Protein AF-A0A2D7K4K6-F1 (afdb_monomer)

Secondary structure (DSSP, 8-state):
--PPPP-------PPPPPPPSSEE-TT--HHHHHHHHHHTT--HHHHHHHHHHHHIIIIIS----GGG-TTS-HHHHHHHHHHEE----EEEEEEE-TTS-EEEEEEPTTS--

Solvent-accessible surface area (backbone atoms only — not comparable to full-atom values): 7079 Å² total; per-residue (Å²): 137,82,80,76,78,80,87,75,77,88,74,84,80,77,81,80,52,71,68,86,75,62,56,51,65,58,88,54,52,76,69,54,44,22,50,56,39,33,77,73,71,35,56,66,75,57,16,55,54,49,38,52,55,52,49,43,39,42,72,74,67,64,49,65,52,56,83,74,43,78,93,49,54,71,69,56,30,52,53,46,62,74,56,38,38,59,65,73,68,46,76,77,42,80,48,74,47,97,89,67,53,74,49,74,42,50,35,40,76,52,79,49,108

Nearest PDB structures (foldseek):
  3rf9-assembly1_B  TM=9.128E-01  e=1.195E-06  Escherichia coli K-12
  3rfa-assembly2_A  TM=9.036E-01  e=4.193E-06  Escherichia coli K-12
  3rfa-assembly1_B  TM=8.981E-01  e=3.674E-06  Escherichia coli K-12
  5hr6-assembly2_B  TM=9.103E-01  e=8.116E-06  Escherichia coli
  4pl2-assembly2_A  TM=8.837E-01  e=8.116E-06  Escherichia coli DH1

Sequence (113 aa):
MTATAPITQDVLTLPRNPSEGPVNLIGLSRSVLVQTLMEHGLAEKKAKMRSNQIWQWIYQKGVRSFDQMTNLSKDYRAELASQFVLAVPEVVTKKVSTDGTRKYLMRIAGGHE

Structure (mmCIF, N/CA/C/O backbone):
data_AF-A0A2D7K4K6-F1
#
_entry.id   AF-A0A2D7K4K6-F1
#
loop_
_atom_site.group_PDB
_atom_site.id
_atom_site.type_symbol
_atom_site.label_atom_id
_atom_site.label_alt_id
_atom_site.label_comp_id
_atom_site.label_asym_id
_atom_site.label_entity_id
_atom_site.label_seq_id
_atom_site.pdbx_PDB_ins_code
_atom_site.Cartn_x
_atom_site.Cartn_y
_atom_site.Cartn_z
_atom_site.occupancy
_atom_site.B_iso_or_equiv
_atom_site.auth_seq_id
_atom_site.auth_comp_id
_atom_site.auth_asym_id
_atom_site.auth_atom_id
_atom_site.pdbx_PDB_model_num
ATOM 1 N N . MET A 1 1 ? 30.630 43.147 -24.696 1.00 46.50 1 MET A N 1
ATOM 2 C CA . MET A 1 1 ? 30.389 42.037 -23.750 1.00 46.50 1 MET A CA 1
ATOM 3 C C . MET A 1 1 ? 28.939 41.587 -23.914 1.00 46.50 1 MET A C 1
ATOM 5 O O . MET A 1 1 ? 28.074 42.049 -23.183 1.00 46.50 1 MET A O 1
ATOM 9 N N . THR A 1 2 ? 28.630 40.790 -24.937 1.00 43.09 2 THR A N 1
ATOM 10 C CA . THR A 1 2 ? 27.274 40.267 -25.166 1.00 43.09 2 THR A CA 1
ATOM 11 C C . THR A 1 2 ? 27.105 38.986 -24.356 1.00 43.09 2 THR A C 1
ATOM 13 O O . THR A 1 2 ? 27.719 37.965 -24.657 1.00 43.09 2 THR A O 1
ATOM 16 N N . ALA A 1 3 ? 26.322 39.051 -23.279 1.00 58.59 3 ALA A N 1
ATOM 17 C CA . ALA A 1 3 ? 25.972 37.874 -22.495 1.00 58.59 3 ALA A CA 1
ATOM 18 C C . ALA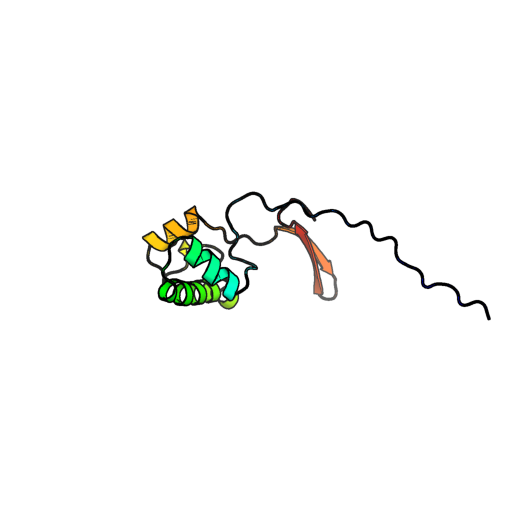 A 1 3 ? 25.101 36.945 -23.357 1.00 58.59 3 ALA A C 1
ATOM 20 O O . ALA A 1 3 ? 24.013 37.325 -23.785 1.00 58.59 3 ALA A O 1
ATOM 21 N N . THR A 1 4 ? 25.607 35.747 -23.650 1.00 59.38 4 THR A N 1
ATOM 22 C CA . THR A 1 4 ? 24.841 34.689 -24.321 1.00 59.38 4 THR A CA 1
ATOM 23 C C . THR A 1 4 ? 23.761 34.212 -23.353 1.00 59.38 4 THR A C 1
ATOM 25 O O . THR A 1 4 ? 24.077 33.836 -22.225 1.00 59.38 4 THR A O 1
ATOM 28 N N . ALA A 1 5 ? 22.493 34.287 -23.761 1.00 67.00 5 ALA A N 1
ATOM 29 C CA . ALA A 1 5 ? 21.371 33.837 -22.943 1.00 67.00 5 ALA A CA 1
ATOM 30 C C . ALA A 1 5 ? 21.539 32.349 -22.570 1.00 67.00 5 ALA A C 1
ATOM 32 O O . ALA A 1 5 ? 22.021 31.571 -23.399 1.00 67.00 5 ALA A O 1
ATOM 33 N N . PRO A 1 6 ? 21.170 31.932 -21.344 1.00 69.38 6 PRO A N 1
ATOM 34 C CA . PRO A 1 6 ? 21.299 30.540 -20.945 1.00 69.38 6 PRO A CA 1
ATOM 35 C C . PRO A 1 6 ? 20.415 29.652 -21.829 1.00 69.38 6 PRO A C 1
ATOM 37 O O . PRO A 1 6 ? 19.254 29.962 -22.094 1.00 69.38 6 PRO A O 1
ATOM 40 N N . ILE A 1 7 ? 20.992 28.536 -22.272 1.00 73.56 7 ILE A N 1
ATOM 41 C CA . ILE A 1 7 ? 20.313 27.432 -22.957 1.00 73.56 7 ILE A CA 1
ATOM 42 C C . ILE A 1 7 ? 19.135 26.960 -22.096 1.00 73.56 7 ILE A C 1
ATOM 44 O O . ILE A 1 7 ? 19.319 26.259 -21.104 1.00 73.56 7 ILE A O 1
ATOM 48 N N . THR A 1 8 ? 17.922 27.372 -22.459 1.00 67.19 8 THR A N 1
ATOM 49 C CA . THR A 1 8 ? 16.692 26.832 -21.874 1.00 67.19 8 THR A CA 1
ATOM 50 C C . THR A 1 8 ? 16.391 25.535 -22.604 1.00 67.19 8 THR A C 1
ATOM 52 O O . THR A 1 8 ? 16.204 25.539 -23.818 1.00 67.19 8 THR A O 1
ATOM 55 N N . GLN A 1 9 ? 16.416 24.412 -21.887 1.00 73.12 9 GLN A N 1
ATOM 56 C CA . GLN A 1 9 ? 16.043 23.132 -22.472 1.00 73.12 9 GLN A CA 1
ATOM 57 C C . GLN A 1 9 ? 14.544 23.153 -22.785 1.00 73.12 9 GLN A C 1
ATOM 59 O O . GLN A 1 9 ? 13.730 23.357 -21.884 1.00 73.12 9 GLN A O 1
ATOM 64 N N . ASP A 1 10 ? 14.193 22.951 -24.054 1.00 73.12 10 ASP A N 1
ATOM 65 C CA . ASP A 1 10 ? 12.807 22.814 -24.493 1.00 73.12 10 ASP A CA 1
ATOM 66 C C . ASP A 1 10 ? 12.269 21.473 -23.970 1.00 73.12 10 ASP A C 1
ATOM 68 O O . ASP A 1 10 ? 12.547 20.400 -24.512 1.00 73.12 10 ASP A O 1
ATOM 72 N N . VAL A 1 11 ? 11.625 21.514 -22.8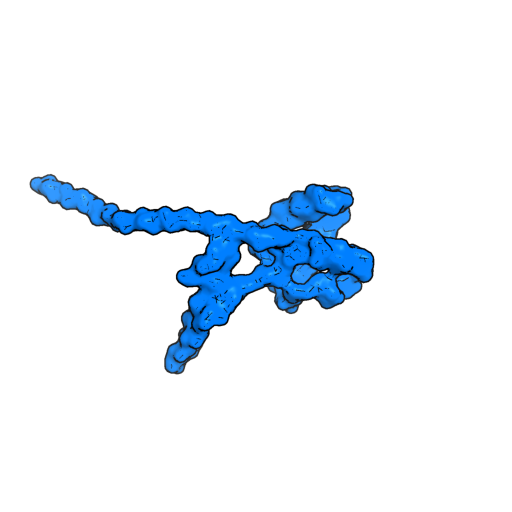02 1.00 78.25 11 VAL A N 1
ATOM 73 C CA . VAL A 1 11 ? 11.072 20.330 -22.141 1.00 78.25 11 VAL A CA 1
ATOM 74 C C . VAL A 1 11 ? 9.603 20.183 -22.515 1.00 78.25 11 VAL A C 1
ATOM 76 O O . VAL A 1 11 ? 8.746 20.939 -22.064 1.00 78.25 11 VAL A O 1
ATOM 79 N N . LEU A 1 12 ? 9.296 19.169 -23.320 1.00 73.38 12 LEU A N 1
ATOM 80 C CA . LEU A 1 12 ? 7.917 18.763 -23.573 1.00 73.38 12 LEU A CA 1
ATOM 81 C C . LEU A 1 12 ? 7.363 18.076 -22.320 1.00 73.38 12 LEU A C 1
ATOM 83 O O . LEU A 1 12 ? 7.777 16.972 -21.961 1.00 73.38 12 LEU A O 1
ATOM 87 N N . THR A 1 13 ? 6.425 18.729 -21.638 1.00 74.69 13 THR A N 1
ATOM 88 C CA . THR A 1 13 ? 5.713 18.145 -20.500 1.00 74.69 13 THR A CA 1
ATOM 89 C C . THR A 1 13 ? 4.565 17.276 -21.010 1.00 74.69 13 THR A C 1
ATOM 91 O O . THR A 1 13 ? 3.512 17.764 -21.412 1.00 74.69 13 THR A O 1
ATOM 94 N N . LEU A 1 14 ? 4.759 15.956 -21.004 1.00 73.25 14 LEU A N 1
ATOM 95 C CA . LEU A 1 14 ? 3.669 15.019 -21.276 1.00 73.25 14 LEU A CA 1
ATOM 96 C C . LEU A 1 14 ? 2.739 14.964 -20.051 1.00 73.25 14 LEU A C 1
ATOM 98 O O . LEU A 1 14 ? 3.215 14.689 -18.944 1.00 73.25 14 LEU A O 1
ATOM 102 N N . PRO A 1 15 ? 1.428 15.231 -20.203 1.00 76.06 15 PRO A N 1
ATOM 103 C CA . PRO A 1 15 ? 0.497 15.145 -19.089 1.00 76.06 15 PRO A CA 1
ATOM 104 C C . PRO A 1 15 ? 0.402 13.697 -18.600 1.00 76.06 15 PRO A C 1
ATOM 106 O O . PRO A 1 15 ? 0.313 12.750 -19.383 1.00 76.06 15 PRO A O 1
ATOM 109 N N . ARG A 1 16 ? 0.412 13.518 -17.277 1.00 73.81 16 ARG A N 1
ATOM 110 C CA . ARG A 1 16 ? 0.265 12.197 -16.669 1.00 73.81 16 ARG A CA 1
ATOM 111 C C . ARG A 1 16 ? -1.175 11.716 -16.824 1.00 73.81 16 ARG A C 1
ATOM 113 O O . ARG A 1 16 ? -2.104 12.421 -16.442 1.00 73.81 16 ARG A O 1
ATOM 120 N N . ASN A 1 17 ? -1.344 10.492 -17.310 1.00 77.94 17 ASN A N 1
ATOM 121 C CA . ASN A 1 17 ? -2.657 9.854 -17.348 1.00 77.94 17 ASN A CA 1
ATOM 122 C C . ASN A 1 17 ? -3.063 9.460 -15.910 1.00 77.94 17 ASN A C 1
ATOM 124 O O . ASN A 1 17 ? -2.222 8.895 -15.195 1.00 77.94 17 ASN A O 1
ATOM 128 N N . PRO A 1 18 ? -4.284 9.777 -15.438 1.00 72.38 18 PRO A N 1
ATOM 129 C CA . PRO A 1 18 ? -4.727 9.379 -14.108 1.00 72.38 18 PRO A CA 1
ATOM 130 C C . PRO A 1 18 ? -4.722 7.854 -13.941 1.00 72.38 18 PRO A C 1
ATOM 132 O O . PRO A 1 18 ? -4.870 7.091 -14.892 1.00 72.38 18 PRO A O 1
ATOM 135 N N . SER A 1 19 ? -4.531 7.408 -12.700 1.00 69.75 19 SER A N 1
ATOM 136 C CA . SER A 1 19 ? -4.660 5.997 -12.342 1.00 69.75 19 SER A CA 1
ATOM 137 C C . SER A 1 19 ? -6.139 5.619 -12.331 1.00 69.75 19 SER A C 1
ATOM 139 O O . SER A 1 19 ? -6.886 6.132 -11.503 1.00 69.75 19 SER A O 1
ATOM 141 N N . GLU A 1 20 ? -6.555 4.710 -13.206 1.00 73.69 20 GLU A N 1
ATOM 142 C CA . GLU A 1 20 ? -7.895 4.119 -13.177 1.00 73.69 20 GLU A CA 1
ATOM 143 C C . GLU A 1 20 ? -7.913 2.951 -12.173 1.00 73.69 20 GLU A C 1
ATOM 145 O O . GLU A 1 20 ? -7.061 2.064 -12.245 1.00 73.69 20 GLU A O 1
ATOM 150 N N . GLY A 1 21 ? -8.840 2.954 -11.205 1.00 80.94 21 GLY A N 1
ATOM 151 C CA . GLY A 1 21 ? -9.028 1.845 -10.257 1.00 80.94 21 GLY A CA 1
ATOM 152 C C . GLY A 1 21 ? -9.143 2.241 -8.775 1.00 80.94 21 GLY A C 1
ATOM 153 O O . GLY A 1 21 ? -9.227 3.427 -8.451 1.00 80.94 21 GLY A O 1
ATOM 154 N N . PRO A 1 22 ? -9.175 1.246 -7.863 1.00 87.62 22 PRO A N 1
ATOM 155 C CA . PRO A 1 22 ? -9.236 1.474 -6.419 1.00 87.62 22 PRO A CA 1
ATOM 156 C C . PRO A 1 22 ? -7.992 2.207 -5.907 1.00 87.62 22 PRO A C 1
ATOM 158 O O . PRO A 1 22 ? -6.900 2.097 -6.470 1.00 87.62 22 PRO A O 1
ATOM 161 N N . VAL A 1 23 ? -8.146 2.937 -4.800 1.00 91.25 23 VAL A N 1
ATOM 162 C CA . VAL A 1 23 ? -7.060 3.740 -4.226 1.00 91.25 23 VAL A CA 1
ATOM 163 C C . VAL A 1 23 ? -5.912 2.830 -3.788 1.00 91.25 23 VAL A C 1
ATOM 165 O O . VAL A 1 23 ? -6.092 1.876 -3.026 1.00 91.25 23 VAL A O 1
ATOM 168 N N . ASN A 1 24 ? -4.707 3.135 -4.265 1.00 93.56 24 ASN A N 1
ATOM 169 C CA . ASN A 1 24 ? -3.502 2.427 -3.862 1.00 93.56 24 ASN A CA 1
ATOM 170 C C . ASN A 1 24 ? -2.966 3.005 -2.550 1.00 93.56 24 ASN A C 1
ATOM 172 O O . ASN A 1 24 ? -2.633 4.188 -2.489 1.00 93.56 24 ASN A O 1
ATOM 176 N N . LEU A 1 25 ? -2.854 2.178 -1.506 1.00 94.62 25 LEU A N 1
ATOM 177 C CA . LEU A 1 25 ? -2.328 2.637 -0.211 1.00 94.62 25 LEU A CA 1
ATOM 178 C C . LEU A 1 25 ? -0.799 2.769 -0.212 1.00 94.62 25 LEU A C 1
ATOM 180 O O . LEU A 1 25 ? -0.233 3.459 0.641 1.00 94.62 25 LEU A O 1
ATOM 184 N N . ILE A 1 26 ? -0.115 2.116 -1.157 1.00 93.56 26 ILE A N 1
ATOM 185 C CA . ILE A 1 26 ? 1.330 2.264 -1.339 1.00 93.56 26 ILE A CA 1
ATOM 186 C C . ILE A 1 26 ? 1.607 3.627 -1.980 1.00 93.56 26 ILE A C 1
ATOM 188 O O . ILE A 1 26 ? 1.014 3.989 -2.990 1.00 93.56 26 ILE A O 1
ATOM 192 N N . GLY A 1 27 ? 2.540 4.381 -1.400 1.00 91.12 27 GLY A N 1
ATOM 193 C CA . GLY A 1 27 ? 2.916 5.722 -1.853 1.00 91.12 27 GLY A CA 1
ATOM 194 C C . GLY A 1 27 ? 2.157 6.864 -1.174 1.00 91.12 27 GLY A C 1
ATOM 195 O O . GLY A 1 27 ? 2.626 7.999 -1.228 1.00 91.12 27 GLY A O 1
ATOM 196 N N . LEU A 1 28 ? 1.047 6.591 -0.476 1.00 93.69 28 LEU A N 1
ATOM 197 C CA . LEU A 1 28 ? 0.391 7.606 0.353 1.00 93.69 28 LEU A CA 1
ATOM 198 C C . LEU A 1 28 ? 1.301 8.001 1.520 1.00 93.69 28 LEU A C 1
ATOM 200 O O . LEU A 1 28 ? 1.986 7.159 2.101 1.00 93.69 28 LEU A O 1
ATOM 204 N N . SER A 1 29 ? 1.292 9.280 1.899 1.00 94.19 29 SER A N 1
ATOM 205 C CA . SER A 1 29 ? 1.919 9.713 3.149 1.00 94.19 29 SER A CA 1
ATOM 206 C C . SER A 1 29 ? 1.097 9.222 4.347 1.00 94.19 29 SER A C 1
ATOM 208 O O . SER A 1 29 ? -0.080 8.889 4.218 1.00 94.19 29 SER A O 1
ATOM 210 N N . ARG A 1 30 ? 1.686 9.196 5.548 1.00 93.44 30 ARG A N 1
ATOM 211 C CA . ARG A 1 30 ? 0.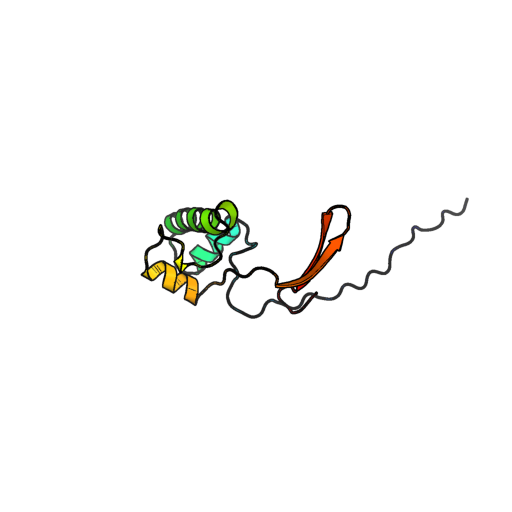968 8.739 6.754 1.00 93.44 30 ARG A CA 1
ATOM 212 C C . ARG A 1 30 ? -0.281 9.566 7.061 1.00 93.44 30 ARG A C 1
ATOM 214 O O . ARG A 1 30 ? -1.279 8.995 7.486 1.00 93.44 30 ARG A O 1
ATOM 221 N N . SER A 1 31 ? -0.227 10.884 6.866 1.00 95.00 31 SER A N 1
ATOM 222 C CA . SER A 1 31 ? -1.379 11.765 7.085 1.00 95.00 31 SER A CA 1
ATOM 223 C C . SER A 1 31 ? -2.489 11.484 6.079 1.00 95.00 31 SER A C 1
ATOM 225 O O . SER A 1 31 ? -3.641 11.334 6.477 1.00 95.00 31 SER A O 1
ATOM 227 N N . VAL A 1 32 ? -2.133 11.325 4.802 1.00 95.56 32 VAL A N 1
ATOM 228 C CA . VAL A 1 32 ? -3.091 10.997 3.740 1.00 95.56 32 VAL A CA 1
ATOM 229 C C . VAL A 1 32 ? -3.693 9.614 3.967 1.00 95.56 32 VAL A C 1
ATOM 231 O O . VAL A 1 32 ? -4.901 9.473 3.887 1.00 95.56 32 VAL A O 1
ATOM 234 N N . LEU A 1 33 ? -2.899 8.618 4.369 1.00 95.75 33 LEU A N 1
ATOM 235 C CA . LEU A 1 33 ? -3.409 7.285 4.697 1.00 95.75 33 LEU A CA 1
ATOM 236 C C . LEU A 1 33 ? -4.456 7.328 5.822 1.00 95.75 33 LEU A C 1
ATOM 238 O O . LEU A 1 33 ? -5.463 6.632 5.748 1.00 95.75 33 LEU A O 1
ATOM 242 N N . VAL A 1 34 ? -4.242 8.140 6.864 1.00 96.19 34 VAL A N 1
ATOM 243 C CA . VAL A 1 34 ? -5.247 8.326 7.926 1.00 96.19 34 VAL A CA 1
ATOM 244 C C . VAL A 1 34 ? -6.515 8.957 7.362 1.00 96.19 34 VAL A C 1
ATOM 246 O O . VAL A 1 34 ? -7.598 8.454 7.640 1.00 96.19 34 VAL A O 1
ATOM 249 N N . GLN A 1 35 ? -6.378 10.016 6.562 1.00 96.25 35 GLN A N 1
ATOM 250 C CA . GLN A 1 35 ? -7.505 10.708 5.936 1.00 96.25 35 GLN A CA 1
ATOM 251 C C . GLN A 1 35 ? -8.329 9.772 5.045 1.00 96.25 35 GLN A C 1
ATOM 253 O O . GLN A 1 35 ? -9.536 9.662 5.235 1.00 96.25 35 GLN A O 1
ATOM 258 N N . THR A 1 36 ? -7.669 9.012 4.172 1.00 95.06 36 THR A N 1
ATOM 259 C CA . THR A 1 36 ? -8.311 8.027 3.298 1.00 95.06 36 THR A CA 1
ATOM 260 C C . THR A 1 36 ? -9.072 6.970 4.101 1.00 95.06 36 THR A C 1
ATOM 262 O O . THR A 1 36 ? -10.200 6.630 3.768 1.00 95.06 36 THR A O 1
ATOM 265 N N . LEU A 1 37 ? -8.511 6.468 5.207 1.00 94.12 37 LEU A N 1
ATOM 266 C CA . LEU A 1 37 ? -9.232 5.515 6.057 1.00 94.12 37 LEU A CA 1
ATOM 267 C C . LEU A 1 37 ? -10.447 6.153 6.756 1.00 94.12 37 LEU A C 1
ATOM 269 O O . LEU A 1 37 ? -11.454 5.477 6.954 1.00 94.12 37 LEU A O 1
ATOM 273 N N . MET A 1 38 ? -10.374 7.433 7.131 1.00 94.50 38 MET A N 1
ATOM 274 C CA . MET A 1 38 ? -11.511 8.144 7.732 1.00 94.50 38 MET A CA 1
ATOM 275 C C . MET A 1 38 ? -12.646 8.371 6.732 1.00 94.50 38 MET A C 1
ATOM 277 O O . MET A 1 38 ? -13.807 8.153 7.072 1.00 94.50 38 MET A O 1
ATOM 281 N N . GLU A 1 39 ? -12.317 8.746 5.496 1.00 93.50 39 GLU A N 1
ATOM 282 C CA . GLU A 1 39 ? -13.281 8.920 4.398 1.00 93.50 39 GLU A CA 1
ATOM 283 C C . GLU A 1 39 ? -14.036 7.627 4.080 1.00 93.50 39 GLU A C 1
ATOM 285 O O . GLU A 1 39 ? -15.201 7.658 3.695 1.00 93.50 39 GLU A O 1
ATOM 290 N N . HIS A 1 40 ? -13.398 6.485 4.329 1.00 88.94 40 HIS A N 1
ATOM 291 C CA . HIS A 1 40 ? -13.974 5.156 4.161 1.00 88.94 40 HIS A CA 1
ATOM 292 C C . HIS A 1 40 ? -14.675 4.612 5.423 1.00 88.94 40 HIS A C 1
ATOM 294 O O . HIS A 1 40 ? -14.968 3.422 5.508 1.00 88.94 40 HIS A O 1
ATOM 300 N N . GLY A 1 41 ? -14.990 5.473 6.400 1.00 86.75 41 GLY A N 1
ATOM 301 C CA . GLY A 1 41 ? -15.891 5.144 7.511 1.00 86.75 41 GLY A CA 1
ATOM 302 C C . GLY A 1 41 ? -15.212 4.776 8.832 1.00 86.75 41 GLY A C 1
ATOM 303 O O . GLY A 1 41 ? -15.895 4.388 9.786 1.00 86.75 41 GLY A O 1
ATOM 304 N N . LEU A 1 42 ? -13.886 4.918 8.953 1.00 89.19 42 LEU A N 1
ATOM 305 C CA . LEU A 1 42 ? -13.216 4.731 10.241 1.00 89.19 42 LEU A CA 1
ATOM 306 C C . LEU A 1 42 ? -13.277 5.996 11.100 1.00 89.19 42 LEU A C 1
ATOM 308 O O . LEU A 1 42 ? -12.850 7.074 10.701 1.00 89.19 42 LEU A O 1
ATOM 312 N N . ALA A 1 43 ? -13.668 5.831 12.365 1.00 92.38 43 ALA A N 1
ATOM 313 C CA . ALA A 1 43 ? -13.474 6.868 13.374 1.00 92.38 43 ALA A CA 1
ATOM 314 C C . ALA A 1 43 ? -11.983 7.236 13.512 1.00 92.38 43 ALA A C 1
ATOM 316 O O . ALA A 1 43 ? -11.118 6.354 13.504 1.00 92.38 43 ALA A O 1
ATOM 317 N N . GLU A 1 44 ? -11.683 8.515 13.743 1.00 91.00 44 GLU A N 1
ATOM 318 C CA . GLU A 1 44 ? -10.321 9.074 13.728 1.00 91.00 44 GLU A CA 1
ATOM 319 C C . GLU A 1 44 ? -9.306 8.270 14.562 1.00 91.00 44 GLU A C 1
ATOM 321 O O . GLU A 1 44 ? -8.219 7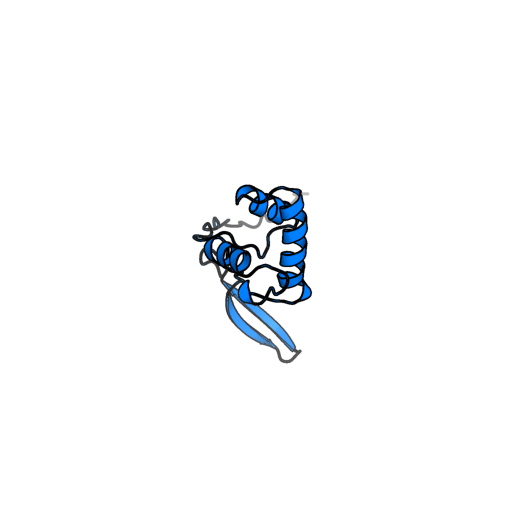.918 14.092 1.00 91.00 44 GLU A O 1
ATOM 326 N N . LYS A 1 45 ? -9.664 7.912 15.802 1.00 92.50 45 LYS A N 1
ATOM 327 C CA . LYS A 1 45 ? -8.783 7.134 16.689 1.00 92.50 45 LYS A CA 1
ATOM 328 C C . LYS A 1 45 ? -8.451 5.757 16.105 1.00 92.50 45 LYS A C 1
ATOM 330 O O . LYS A 1 45 ? -7.307 5.309 16.196 1.00 92.50 45 LYS A O 1
ATOM 335 N N . LYS A 1 46 ? -9.436 5.090 15.493 1.00 92.06 46 LYS A N 1
ATOM 336 C CA . LYS A 1 46 ? -9.232 3.800 14.819 1.00 92.06 46 LYS A CA 1
ATOM 337 C C . LYS A 1 46 ? -8.405 3.988 13.550 1.00 92.06 46 LYS A C 1
ATOM 339 O O . LYS A 1 46 ? -7.477 3.213 13.347 1.00 92.06 46 LYS A O 1
ATOM 344 N N . ALA A 1 47 ? -8.664 5.028 12.758 1.00 93.62 47 ALA A N 1
ATOM 345 C CA . ALA A 1 47 ? -7.908 5.321 11.541 1.00 93.62 47 ALA A CA 1
ATOM 346 C C . ALA A 1 47 ? -6.408 5.519 11.827 1.00 93.62 47 ALA A C 1
ATOM 348 O O . ALA A 1 47 ? -5.581 4.888 11.175 1.00 93.62 47 ALA A O 1
ATOM 349 N N . LYS A 1 48 ? -6.042 6.286 12.867 1.00 94.69 48 LYS A N 1
ATOM 350 C CA . LYS A 1 48 ? -4.634 6.464 13.293 1.00 94.69 48 LYS A CA 1
ATOM 351 C C . LYS A 1 48 ? -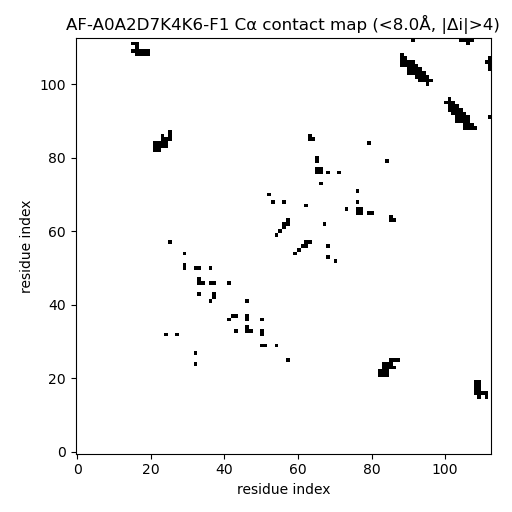3.968 5.157 13.733 1.00 94.69 48 LYS A C 1
ATOM 353 O O . LYS A 1 48 ? -2.796 4.919 13.453 1.00 94.69 48 LYS A O 1
ATOM 358 N N . MET A 1 49 ? -4.698 4.295 14.438 1.00 94.81 49 MET A N 1
ATOM 359 C CA . MET A 1 49 ? -4.177 2.992 14.857 1.00 94.81 49 MET A CA 1
ATOM 360 C C . MET A 1 49 ? -3.984 2.053 13.659 1.00 94.81 49 MET A C 1
ATOM 362 O O . MET A 1 49 ? -2.924 1.444 13.511 1.00 94.81 49 MET A O 1
ATOM 366 N N . ARG A 1 50 ? -5.003 1.940 12.798 1.00 94.19 50 ARG A N 1
ATOM 367 C CA . ARG A 1 50 ? -4.990 1.057 11.626 1.00 94.19 50 ARG A CA 1
ATOM 368 C C . ARG A 1 50 ? -3.981 1.520 10.580 1.00 94.19 50 ARG A C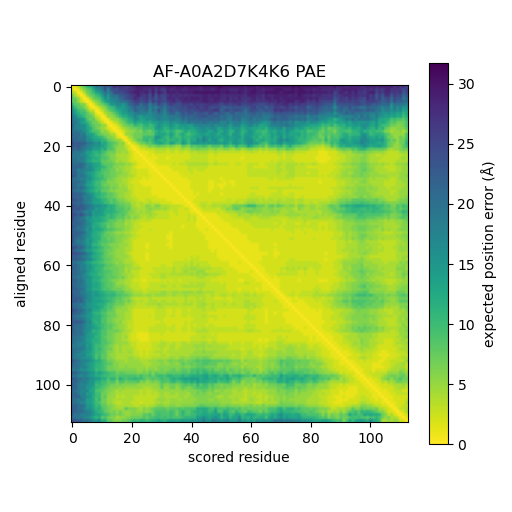 1
ATOM 370 O O . ARG A 1 50 ? -3.288 0.671 10.029 1.00 94.19 50 ARG A O 1
ATOM 377 N N . SER A 1 51 ? -3.820 2.827 10.369 1.00 95.06 51 SER A N 1
ATOM 378 C CA . SER A 1 51 ? -2.806 3.363 9.456 1.00 95.06 51 SER A CA 1
ATOM 379 C C . SER A 1 51 ? -1.397 2.955 9.883 1.00 95.06 51 SER A C 1
ATOM 381 O O . SER A 1 51 ? -0.624 2.499 9.048 1.00 95.06 51 SER A O 1
ATOM 383 N N . ASN A 1 52 ? -1.078 3.015 11.181 1.00 94.94 52 ASN A N 1
ATOM 384 C CA . ASN A 1 52 ? 0.214 2.568 11.704 1.00 94.94 52 ASN A CA 1
ATOM 385 C C . ASN A 1 52 ? 0.435 1.063 11.495 1.00 94.94 52 ASN A C 1
ATOM 387 O O . ASN A 1 52 ? 1.526 0.656 11.097 1.00 94.94 52 ASN A O 1
ATOM 391 N N . GLN A 1 53 ? -0.595 0.240 11.722 1.00 94.88 53 GLN A N 1
ATOM 392 C CA . GLN A 1 53 ? -0.522 -1.205 11.478 1.00 94.88 53 GLN A CA 1
ATOM 393 C C . GLN A 1 53 ? -0.278 -1.509 9.996 1.00 94.88 53 GLN A C 1
ATOM 395 O O . GLN A 1 53 ? 0.657 -2.237 9.665 1.00 94.88 53 GLN A O 1
ATOM 400 N N . ILE A 1 54 ? -1.081 -0.923 9.106 1.00 95.19 54 ILE A N 1
ATOM 401 C CA . ILE A 1 54 ? -0.967 -1.095 7.652 1.00 95.19 54 ILE A CA 1
ATOM 402 C C . ILE A 1 54 ? 0.407 -0.610 7.170 1.00 95.19 54 ILE A C 1
ATOM 404 O O . ILE A 1 54 ? 1.094 -1.325 6.443 1.00 95.19 54 ILE A O 1
ATOM 408 N N . TRP A 1 55 ? 0.863 0.554 7.642 1.00 95.56 55 TRP A N 1
ATOM 409 C CA . TRP A 1 55 ? 2.183 1.101 7.321 1.00 95.56 55 TRP A CA 1
ATOM 410 C C . TRP A 1 55 ? 3.313 0.142 7.695 1.00 95.56 55 TRP A C 1
ATOM 412 O O . TRP A 1 55 ? 4.250 -0.059 6.921 1.00 95.56 55 TRP A O 1
ATOM 422 N N . GLN A 1 56 ? 3.230 -0.460 8.883 1.00 95.69 56 GLN A N 1
ATOM 423 C CA . GLN A 1 56 ? 4.206 -1.438 9.345 1.00 95.69 56 GLN A CA 1
ATOM 424 C C . GLN A 1 56 ? 4.268 -2.650 8.407 1.00 95.69 56 GLN A C 1
ATOM 426 O O . GLN A 1 56 ? 5.356 -3.086 8.025 1.00 95.69 56 GLN A O 1
ATOM 431 N N . TRP A 1 57 ? 3.113 -3.177 8.000 1.00 96.44 57 TRP A N 1
ATOM 432 C CA . TRP A 1 57 ? 3.045 -4.315 7.086 1.00 96.44 57 TRP A CA 1
ATOM 433 C C . TRP A 1 57 ? 3.614 -3.999 5.705 1.00 96.44 57 TRP A C 1
ATOM 435 O O . TRP A 1 57 ? 4.416 -4.779 5.192 1.00 96.44 57 TRP A O 1
ATOM 445 N N . ILE A 1 58 ? 3.263 -2.845 5.140 1.00 95.44 58 ILE A N 1
ATOM 446 C CA . ILE A 1 58 ? 3.711 -2.446 3.803 1.00 95.44 58 ILE A CA 1
ATOM 447 C C . ILE A 1 58 ? 5.218 -2.168 3.799 1.00 95.44 58 ILE A C 1
ATOM 449 O O . ILE A 1 58 ? 5.953 -2.760 3.012 1.00 95.44 58 ILE A O 1
ATOM 453 N N . TYR A 1 59 ? 5.694 -1.286 4.681 1.00 94.75 59 TYR A N 1
ATOM 454 C CA . TYR A 1 59 ? 7.040 -0.716 4.551 1.00 94.75 59 TYR A CA 1
ATOM 455 C C . TYR A 1 59 ? 8.099 -1.390 5.420 1.00 94.75 59 TYR A C 1
ATOM 457 O O . TYR A 1 59 ? 9.264 -1.386 5.039 1.00 94.75 59 TYR A O 1
ATOM 465 N N . GLN A 1 60 ? 7.734 -1.966 6.571 1.00 94.50 60 GLN A N 1
ATOM 466 C CA . GLN A 1 60 ? 8.707 -2.701 7.394 1.00 94.50 60 GLN A CA 1
ATOM 467 C C . GLN A 1 60 ? 8.752 -4.181 7.028 1.00 94.50 60 GLN A C 1
ATOM 469 O O . GLN A 1 60 ? 9.827 -4.771 6.997 1.00 94.50 60 GLN A O 1
ATOM 474 N N . LYS A 1 61 ? 7.591 -4.790 6.762 1.00 94.75 61 LYS A N 1
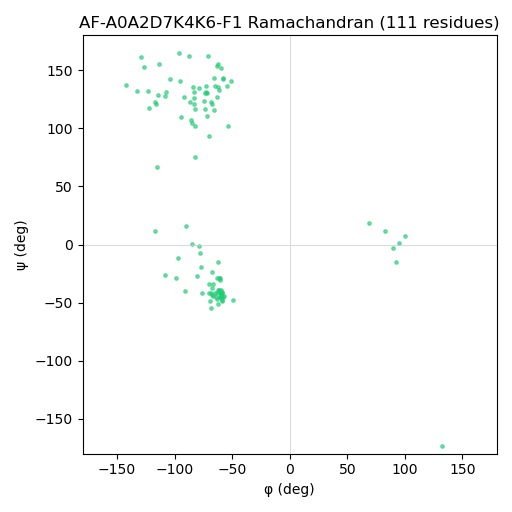ATOM 475 C CA . LYS A 1 61 ? 7.494 -6.226 6.458 1.00 94.75 61 LYS A CA 1
ATOM 476 C C . LYS A 1 61 ? 7.446 -6.534 4.958 1.00 94.75 61 LYS A C 1
ATOM 478 O O . LYS A 1 61 ? 7.585 -7.694 4.591 1.00 94.75 61 LYS A O 1
ATOM 483 N N . GLY A 1 62 ? 7.256 -5.532 4.095 1.00 94.06 62 GLY A N 1
ATOM 484 C CA . GLY A 1 62 ? 7.223 -5.723 2.640 1.00 94.06 62 GLY A CA 1
ATOM 485 C C . GLY A 1 62 ? 5.999 -6.494 2.134 1.00 94.06 62 GLY A C 1
ATOM 486 O O . GLY A 1 62 ? 6.030 -7.035 1.028 1.00 94.06 62 GLY A O 1
ATOM 487 N N . VAL A 1 63 ? 4.932 -6.577 2.932 1.00 95.44 63 VAL A N 1
ATOM 488 C CA . VAL A 1 63 ? 3.729 -7.345 2.600 1.00 95.44 63 VAL A CA 1
ATOM 489 C C . VAL A 1 63 ? 2.855 -6.574 1.616 1.00 95.44 63 VAL A C 1
ATOM 491 O O . VAL A 1 63 ? 2.581 -5.389 1.795 1.00 95.44 63 VAL A O 1
ATOM 494 N N . ARG A 1 64 ? 2.381 -7.282 0.586 1.00 93.62 64 ARG A N 1
ATOM 495 C CA . ARG A 1 64 ? 1.572 -6.729 -0.516 1.00 93.62 64 ARG A CA 1
ATOM 496 C C . ARG A 1 64 ? 0.158 -7.309 -0.598 1.00 93.62 64 ARG A C 1
ATOM 498 O O . ARG A 1 64 ? -0.527 -7.117 -1.591 1.00 93.62 64 ARG A O 1
ATOM 505 N N . SER A 1 65 ? -0.279 -8.034 0.428 1.00 94.56 65 SER A N 1
ATOM 506 C CA . SER A 1 65 ? -1.635 -8.581 0.515 1.00 94.56 65 SER A CA 1
ATOM 507 C C . SER A 1 65 ? -2.222 -8.300 1.891 1.00 94.56 65 SER A C 1
ATOM 509 O O . SER A 1 65 ? -1.573 -8.559 2.907 1.00 94.56 65 SER A O 1
ATOM 511 N N . PHE A 1 66 ? -3.457 -7.797 1.926 1.00 94.81 66 PHE A N 1
ATOM 512 C CA . PHE A 1 66 ? -4.179 -7.554 3.175 1.00 94.81 66 PHE A CA 1
ATOM 513 C C . PHE A 1 66 ? -4.412 -8.841 3.968 1.00 94.81 66 PHE A C 1
ATOM 515 O O . PHE A 1 66 ? -4.433 -8.797 5.196 1.00 94.81 66 PHE A O 1
ATOM 522 N N . ASP A 1 67 ? -4.512 -9.993 3.297 1.00 93.88 67 ASP A N 1
ATOM 523 C CA . ASP A 1 67 ? -4.748 -11.278 3.959 1.00 93.88 67 ASP A CA 1
ATOM 524 C C . ASP A 1 67 ? -3.628 -11.644 4.948 1.00 93.88 67 ASP A C 1
ATOM 526 O O . ASP A 1 67 ? -3.884 -12.201 6.010 1.00 93.88 67 ASP A O 1
ATOM 530 N N . GLN A 1 68 ? -2.393 -11.220 4.686 1.00 93.50 68 GLN A N 1
ATOM 531 C CA . GLN A 1 68 ? -1.251 -11.523 5.552 1.00 93.50 68 GLN A CA 1
ATOM 532 C C . GLN A 1 68 ? -1.189 -10.649 6.820 1.00 93.50 68 GLN A C 1
ATOM 534 O O . GLN A 1 68 ? -0.363 -10.893 7.700 1.00 93.50 68 GLN A O 1
ATOM 539 N N . MET A 1 69 ? -2.050 -9.632 6.947 1.00 95.00 69 MET A N 1
ATOM 540 C CA . MET A 1 69 ? -2.041 -8.700 8.078 1.00 95.00 69 MET A CA 1
ATOM 541 C C . MET A 1 69 ? -2.774 -9.285 9.294 1.00 95.00 69 MET A C 1
ATOM 543 O O . MET A 1 69 ? -3.895 -8.897 9.618 1.00 95.00 69 MET A O 1
ATOM 547 N N . THR A 1 70 ? -2.142 -10.227 9.996 1.00 92.44 70 THR A N 1
ATOM 548 C CA . THR A 1 70 ? -2.764 -11.017 11.083 1.00 92.44 70 THR A CA 1
ATOM 549 C C . THR A 1 70 ? -3.235 -10.213 12.303 1.00 92.44 70 THR A C 1
ATOM 551 O O . THR A 1 70 ? -4.022 -10.713 13.099 1.00 92.44 70 THR A O 1
ATOM 554 N N . ASN A 1 71 ? -2.797 -8.961 12.455 1.00 91.69 71 ASN A N 1
ATOM 555 C CA . ASN A 1 71 ? -3.265 -8.039 13.500 1.00 91.69 71 ASN A CA 1
ATOM 556 C C . ASN A 1 71 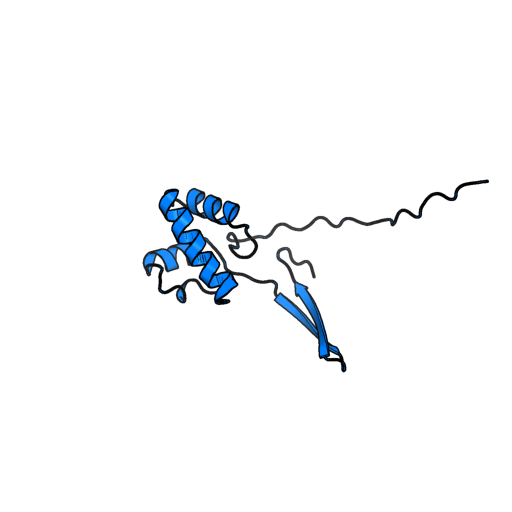? -4.557 -7.275 13.123 1.00 91.69 71 ASN A C 1
ATOM 558 O O . ASN A 1 71 ? -5.046 -6.448 13.904 1.00 91.69 71 ASN A O 1
ATOM 562 N N . LEU A 1 72 ? -5.103 -7.530 11.931 1.00 91.88 72 LEU A N 1
ATOM 563 C CA . LEU A 1 72 ? -6.393 -7.040 11.456 1.00 91.88 72 LEU A CA 1
ATOM 564 C C . LEU A 1 72 ? -7.434 -8.169 11.519 1.00 91.88 72 LEU A C 1
ATOM 566 O O . LEU A 1 72 ? -7.130 -9.330 11.231 1.00 91.88 72 LEU A O 1
ATOM 570 N N . SER A 1 73 ? -8.680 -7.839 11.879 1.00 92.56 73 SER A N 1
ATOM 571 C CA . SER A 1 73 ? -9.768 -8.825 11.861 1.00 92.56 73 SER A CA 1
ATOM 572 C C . SER A 1 73 ? -10.010 -9.332 10.438 1.00 92.56 73 SER A C 1
ATOM 574 O O . SER A 1 73 ? -9.682 -8.660 9.460 1.00 92.56 73 SER A O 1
ATOM 576 N N . LYS A 1 74 ? -10.569 -10.540 10.312 1.00 92.62 74 LYS A N 1
ATOM 577 C CA . LYS A 1 74 ? -10.842 -11.153 9.005 1.00 92.62 74 LYS A CA 1
ATOM 578 C C . LYS A 1 74 ? -11.790 -10.289 8.166 1.00 92.62 74 LYS A C 1
ATOM 580 O O . LYS A 1 74 ? -11.485 -10.027 7.008 1.00 92.62 74 LYS A O 1
ATOM 585 N N . ASP A 1 75 ? -12.858 -9.782 8.775 1.00 92.62 75 ASP A N 1
ATOM 586 C CA . ASP A 1 75 ? -13.826 -8.899 8.113 1.00 92.62 75 ASP A CA 1
ATOM 587 C C . ASP A 1 75 ? -13.173 -7.610 7.612 1.00 92.62 75 ASP A C 1
ATOM 589 O O . ASP A 1 75 ? -13.381 -7.202 6.477 1.00 92.62 75 ASP A O 1
ATOM 593 N N . TYR A 1 76 ? -12.289 -7.016 8.419 1.00 92.31 76 TYR A N 1
ATOM 594 C CA . TYR A 1 76 ? -11.612 -5.780 8.035 1.00 92.31 76 TYR A CA 1
ATOM 595 C C . TYR A 1 76 ? -10.590 -5.996 6.913 1.00 92.31 76 TYR A C 1
ATOM 597 O O . TYR A 1 76 ? -10.425 -5.144 6.047 1.00 92.31 76 TYR A O 1
ATOM 605 N N . ARG A 1 77 ? -9.918 -7.155 6.880 1.00 94.62 77 ARG A N 1
ATOM 606 C CA . ARG A 1 77 ? -9.049 -7.519 5.749 1.00 94.62 77 ARG A CA 1
ATOM 607 C C . ARG A 1 77 ? -9.845 -7.647 4.449 1.00 94.62 77 ARG A C 1
ATOM 609 O O . ARG A 1 77 ? -9.358 -7.206 3.411 1.00 94.62 77 ARG A O 1
ATOM 616 N N . ALA A 1 78 ? -11.050 -8.214 4.512 1.00 93.81 78 ALA A N 1
ATOM 617 C CA . ALA A 1 78 ? -11.935 -8.329 3.356 1.00 93.81 78 ALA A CA 1
ATOM 618 C C . ALA A 1 78 ? -12.444 -6.957 2.882 1.00 93.81 78 ALA A C 1
ATOM 620 O O . ALA A 1 78 ? -12.396 -6.672 1.688 1.00 93.81 78 ALA A O 1
ATOM 621 N N . GLU A 1 79 ? -12.851 -6.086 3.809 1.00 92.81 79 GLU A N 1
ATOM 622 C CA . GLU A 1 79 ? -13.263 -4.709 3.506 1.00 92.81 79 GLU A CA 1
ATOM 623 C C . GLU A 1 79 ? -12.138 -3.922 2.816 1.00 92.81 79 GLU A C 1
ATOM 625 O O . GLU A 1 79 ? -12.346 -3.339 1.751 1.00 92.81 79 GLU A O 1
ATOM 630 N N . LEU A 1 80 ? -10.916 -3.994 3.358 1.00 93.50 80 LEU A N 1
ATOM 631 C CA . LEU A 1 80 ? -9.748 -3.353 2.756 1.00 93.50 80 LEU A CA 1
ATOM 632 C C . LEU A 1 80 ? -9.468 -3.871 1.342 1.00 93.50 80 LEU A C 1
ATOM 634 O O . LEU A 1 80 ? -9.212 -3.073 0.445 1.00 93.50 80 LEU A O 1
ATOM 638 N N . ALA A 1 81 ? -9.538 -5.186 1.130 1.00 93.69 81 ALA A N 1
ATOM 639 C CA . ALA A 1 81 ? -9.311 -5.790 -0.182 1.00 93.69 81 ALA A CA 1
ATOM 640 C C . ALA A 1 81 ? -10.396 -5.433 -1.213 1.00 93.69 81 ALA A C 1
ATOM 642 O O . ALA A 1 81 ? -10.129 -5.481 -2.411 1.00 93.69 81 ALA A O 1
ATOM 643 N N . SER A 1 82 ? -11.602 -5.069 -0.766 1.00 92.62 82 SER A N 1
ATOM 644 C CA . SER A 1 82 ? -12.687 -4.636 -1.651 1.00 92.62 82 SER A CA 1
ATOM 645 C C . SER A 1 82 ? -12.566 -3.174 -2.083 1.00 92.62 82 SER A C 1
ATOM 647 O O . SER A 1 82 ? -13.106 -2.814 -3.126 1.00 92.62 82 SER A O 1
ATOM 649 N N . GLN A 1 83 ? -11.927 -2.324 -1.277 1.00 91.62 83 GLN A N 1
ATOM 650 C CA . GLN A 1 83 ? -11.895 -0.872 -1.500 1.00 91.62 83 GLN A CA 1
ATOM 651 C C . GLN A 1 83 ? -10.529 -0.353 -1.952 1.00 91.62 83 GLN A C 1
ATOM 653 O O . GLN A 1 83 ? -10.445 0.680 -2.618 1.00 91.62 83 GLN A O 1
ATOM 658 N N . PHE A 1 84 ? -9.460 -1.060 -1.596 1.00 95.12 84 PHE A N 1
ATOM 659 C CA . PHE A 1 84 ? -8.091 -0.602 -1.768 1.00 95.12 84 PHE A CA 1
ATOM 660 C C . PHE A 1 84 ? -7.225 -1.640 -2.462 1.00 95.12 84 PHE A C 1
ATOM 662 O O . PHE A 1 84 ? -7.503 -2.839 -2.460 1.00 95.12 84 PHE A O 1
ATOM 669 N N . VAL A 1 85 ? -6.103 -1.170 -3.000 1.00 94.56 85 VAL A N 1
ATOM 670 C CA . VAL A 1 85 ? -5.074 -2.023 -3.594 1.00 94.56 85 VAL A CA 1
ATOM 671 C C . VAL A 1 85 ? -3.705 -1.740 -2.979 1.00 94.56 85 VAL A C 1
ATOM 673 O O . VAL A 1 85 ? -3.429 -0.642 -2.494 1.00 94.56 85 VAL A O 1
ATOM 676 N N . LEU A 1 86 ? -2.839 -2.754 -2.989 1.00 94.50 86 LEU A N 1
ATOM 677 C CA . LEU A 1 86 ? -1.425 -2.665 -2.618 1.00 94.50 86 LEU A CA 1
ATOM 678 C C . LEU A 1 86 ? -0.554 -2.963 -3.842 1.00 94.50 86 LEU A C 1
ATOM 680 O O . LEU A 1 86 ? 0.126 -3.988 -3.910 1.00 94.50 86 LEU A O 1
ATOM 684 N N . ALA A 1 87 ? -0.605 -2.077 -4.836 1.00 91.81 87 ALA A N 1
ATOM 685 C CA . ALA A 1 87 ? 0.112 -2.254 -6.095 1.00 91.81 87 ALA A CA 1
ATOM 686 C C . ALA A 1 87 ? 1.463 -1.528 -6.077 1.00 91.81 87 ALA A C 1
ATOM 688 O O . ALA A 1 87 ? 1.588 -0.405 -5.590 1.00 91.81 87 ALA A O 1
ATOM 689 N N . VAL A 1 88 ? 2.482 -2.157 -6.654 1.00 91.19 88 VAL A N 1
ATOM 690 C CA . VAL A 1 88 ? 3.768 -1.514 -6.954 1.00 91.19 88 VAL A CA 1
ATOM 691 C C . VAL A 1 88 ? 3.944 -1.437 -8.470 1.00 91.19 88 VAL A C 1
ATOM 693 O O . VAL A 1 88 ? 3.351 -2.262 -9.167 1.00 91.19 88 VAL A O 1
ATOM 696 N N . PRO A 1 89 ? 4.747 -0.488 -8.984 1.00 91.06 89 PRO A N 1
ATOM 697 C CA . PRO A 1 89 ? 5.077 -0.438 -10.402 1.00 91.06 89 PRO A CA 1
ATOM 698 C C . PRO A 1 89 ? 5.588 -1.786 -10.915 1.00 91.06 89 PRO A C 1
ATOM 700 O O . PRO A 1 89 ? 6.349 -2.483 -10.232 1.00 91.06 89 PRO A O 1
ATOM 703 N N . GLU A 1 90 ? 5.168 -2.140 -12.122 1.00 91.75 90 GLU A N 1
ATOM 704 C CA . GLU A 1 90 ? 5.637 -3.338 -12.805 1.00 91.75 90 GLU A CA 1
ATOM 705 C C . GLU A 1 90 ? 7.074 -3.107 -13.279 1.00 91.75 90 GLU A C 1
ATOM 707 O O . GLU A 1 90 ? 7.389 -2.054 -13.824 1.00 91.75 90 GLU A O 1
ATOM 712 N N . VAL A 1 91 ? 7.958 -4.088 -13.101 1.00 93.94 91 VAL A N 1
ATOM 713 C CA . VAL A 1 91 ? 9.303 -4.032 -13.683 1.00 93.94 91 VAL A CA 1
ATOM 714 C C . VAL A 1 91 ? 9.236 -4.552 -15.117 1.00 93.94 91 VAL A C 1
ATOM 716 O O . VAL A 1 91 ? 9.177 -5.759 -15.323 1.00 93.94 91 VAL A O 1
ATOM 719 N N . VAL A 1 92 ? 9.300 -3.650 -16.097 1.00 94.44 92 VAL A N 1
ATOM 720 C CA . VAL A 1 92 ? 9.279 -3.993 -17.530 1.00 94.44 92 VAL A CA 1
ATOM 721 C C . VAL A 1 92 ? 10.624 -4.552 -17.982 1.00 94.44 92 VAL A C 1
ATOM 723 O O . VAL A 1 92 ? 10.707 -5.503 -18.752 1.00 94.44 92 VAL A O 1
ATOM 726 N N . THR A 1 93 ? 11.723 -3.955 -17.524 1.00 95.00 93 THR A N 1
ATOM 727 C CA . THR A 1 93 ? 13.070 -4.399 -17.896 1.00 95.00 93 THR A CA 1
ATOM 728 C C . THR A 1 93 ? 14.005 -4.281 -16.712 1.00 95.00 93 THR A C 1
ATOM 730 O O . THR A 1 93 ? 14.025 -3.271 -16.012 1.00 95.00 93 THR A O 1
ATOM 733 N N . LYS A 1 94 ? 14.840 -5.300 -16.520 1.00 96.00 94 LYS A N 1
ATOM 734 C CA . LYS A 1 94 ? 15.926 -5.306 -15.543 1.00 96.00 94 LYS A CA 1
ATOM 735 C C . LYS A 1 94 ? 17.241 -5.552 -16.272 1.00 96.00 94 LYS A C 1
ATOM 737 O O . LYS A 1 94 ? 17.431 -6.617 -16.849 1.00 96.00 94 LYS A O 1
ATOM 742 N N . LYS A 1 95 ? 18.159 -4.589 -16.217 1.00 95.38 95 LYS A N 1
ATOM 743 C CA . LYS A 1 95 ? 19.531 -4.741 -16.720 1.00 95.38 95 LYS A CA 1
ATOM 744 C C . LYS A 1 95 ? 20.487 -4.838 -15.541 1.00 95.38 95 LYS A C 1
ATOM 746 O O . LYS A 1 95 ? 20.403 -4.029 -14.618 1.00 95.38 95 LYS A O 1
ATOM 751 N N . VAL A 1 96 ? 21.371 -5.829 -15.570 1.00 95.62 96 VAL A N 1
ATOM 752 C CA . VAL A 1 96 ? 22.419 -6.028 -14.564 1.00 95.62 96 VAL A CA 1
ATOM 753 C C . VAL A 1 96 ? 23.761 -5.880 -15.266 1.00 95.62 96 VAL A C 1
ATOM 755 O O . VAL A 1 96 ? 24.009 -6.556 -16.259 1.00 95.62 96 VAL A O 1
ATOM 758 N N . SER A 1 97 ? 24.576 -4.949 -14.787 1.00 95.25 97 SER A N 1
ATOM 759 C CA . SER A 1 97 ? 25.920 -4.680 -15.291 1.00 95.25 97 SER A CA 1
ATOM 760 C C . SER A 1 97 ? 26.953 -5.579 -14.599 1.00 95.25 97 SER A C 1
ATOM 762 O O . SER A 1 97 ? 26.682 -6.156 -13.544 1.00 95.25 97 SER A O 1
ATOM 764 N N . THR A 1 98 ? 28.141 -5.702 -15.193 1.00 93.62 98 THR A N 1
ATOM 765 C CA . THR A 1 98 ? 29.250 -6.539 -14.702 1.00 93.62 98 THR A CA 1
ATOM 766 C C . THR A 1 98 ? 29.775 -6.091 -13.333 1.00 93.62 98 THR A C 1
ATOM 768 O O . THR A 1 98 ? 30.232 -6.912 -12.547 1.00 93.62 98 THR A O 1
ATOM 771 N N . ASP A 1 99 ? 29.663 -4.800 -13.019 1.00 94.81 99 ASP A N 1
ATOM 772 C CA . ASP A 1 99 ? 29.999 -4.192 -11.720 1.00 94.81 99 ASP A CA 1
ATOM 773 C C . ASP A 1 99 ? 28.913 -4.403 -10.641 1.00 94.81 99 ASP A C 1
ATOM 775 O O . ASP A 1 99 ? 29.060 -3.956 -9.506 1.00 94.81 99 ASP A O 1
ATOM 779 N N . GLY A 1 100 ? 27.804 -5.066 -10.988 1.00 93.38 100 GLY A N 1
ATOM 780 C CA . GLY A 1 100 ? 26.666 -5.305 -10.101 1.00 93.38 100 GLY A CA 1
ATOM 781 C C . GLY A 1 100 ? 25.587 -4.218 -10.134 1.00 93.38 100 GLY A C 1
ATOM 782 O O . GLY A 1 100 ? 24.538 -4.404 -9.504 1.00 93.38 100 GLY A O 1
ATOM 783 N N . THR A 1 101 ? 25.779 -3.128 -10.889 1.00 95.31 101 THR A N 1
ATOM 784 C CA . THR A 1 101 ? 24.781 -2.057 -11.039 1.00 95.31 101 THR A CA 1
ATOM 785 C C . THR A 1 101 ? 23.497 -2.597 -11.678 1.00 95.31 101 THR A C 1
ATOM 787 O O . THR A 1 101 ? 23.532 -3.318 -12.678 1.00 95.31 101 THR A O 1
ATOM 790 N N . ARG A 1 102 ? 22.332 -2.251 -11.107 1.00 96.56 102 ARG A N 1
ATOM 791 C CA . ARG A 1 102 ? 21.010 -2.719 -11.565 1.00 96.56 102 ARG A CA 1
ATOM 792 C C . ARG A 1 102 ? 20.167 -1.546 -12.054 1.00 96.56 102 ARG A C 1
ATOM 794 O O . ARG A 1 102 ? 19.855 -0.651 -11.274 1.00 96.56 102 ARG A O 1
ATOM 801 N N . LYS A 1 103 ? 19.749 -1.580 -13.319 1.00 95.62 103 LYS A N 1
ATOM 802 C CA . LYS A 1 103 ? 18.844 -0.592 -13.921 1.00 95.62 103 LYS A CA 1
ATOM 803 C C . LYS A 1 103 ? 17.475 -1.218 -14.154 1.00 95.62 103 LYS A C 1
ATOM 805 O O . LYS A 1 103 ? 17.381 -2.273 -14.781 1.00 95.62 103 LYS A O 1
ATOM 810 N N . TYR A 1 104 ? 16.434 -0.556 -13.661 1.00 95.56 104 TYR A N 1
ATOM 811 C CA . TYR A 1 104 ? 15.049 -0.989 -13.799 1.00 95.56 104 TYR A CA 1
ATOM 812 C C . TYR A 1 104 ? 14.282 0.010 -14.663 1.00 95.56 104 TYR A C 1
ATOM 814 O O . TYR A 1 104 ? 14.329 1.208 -14.397 1.00 95.56 104 TYR A O 1
ATOM 822 N N . LEU A 1 105 ? 13.594 -0.495 -15.683 1.00 94.25 105 LEU A N 1
ATOM 823 C CA . LEU A 1 105 ? 12.495 0.196 -16.349 1.00 94.25 105 LEU A CA 1
ATOM 824 C C . LEU A 1 105 ? 11.213 -0.232 -15.642 1.00 94.25 105 LEU A C 1
ATOM 826 O O . LEU A 1 105 ? 10.993 -1.437 -15.475 1.00 94.25 105 LEU A O 1
ATOM 830 N N . MET A 1 106 ? 10.416 0.730 -15.189 1.00 93.06 106 MET A N 1
ATOM 831 C CA . MET A 1 106 ? 9.199 0.458 -14.435 1.00 93.06 106 MET A CA 1
ATOM 832 C C . MET A 1 106 ? 8.000 1.084 -15.127 1.00 93.06 106 MET A C 1
ATOM 834 O O . MET A 1 106 ? 8.032 2.272 -15.428 1.00 93.06 106 MET A O 1
ATOM 838 N N . ARG A 1 107 ? 6.928 0.311 -15.287 1.00 89.94 107 ARG A N 1
ATOM 839 C CA . ARG A 1 107 ? 5.642 0.831 -15.735 1.00 89.94 107 ARG A CA 1
ATOM 840 C C . ARG A 1 107 ? 4.857 1.317 -14.531 1.00 89.94 107 ARG A C 1
ATOM 842 O O . ARG A 1 107 ? 4.603 0.566 -13.581 1.00 89.94 107 ARG A O 1
ATOM 849 N N . ILE A 1 108 ? 4.489 2.588 -14.566 1.00 87.69 108 ILE A N 1
ATOM 850 C CA . ILE A 1 108 ? 3.682 3.226 -13.531 1.00 87.69 108 ILE A CA 1
ATOM 851 C C . ILE A 1 108 ? 2.202 3.235 -13.921 1.00 87.69 108 ILE A C 1
ATOM 853 O O . ILE A 1 108 ? 1.827 3.039 -15.078 1.00 87.69 108 ILE A O 1
ATOM 857 N N . ALA A 1 109 ? 1.341 3.492 -12.935 1.00 79.81 109 ALA A N 1
ATOM 858 C CA . ALA A 1 109 ? -0.084 3.686 -13.177 1.00 79.81 109 ALA A CA 1
ATOM 859 C C . ALA A 1 109 ? -0.318 4.784 -14.231 1.00 79.81 109 ALA A C 1
ATOM 861 O O . ALA A 1 109 ? 0.338 5.832 -14.194 1.00 79.81 109 ALA A O 1
ATOM 862 N N . GLY A 1 110 ? -1.244 4.522 -15.155 1.00 78.38 110 GLY A N 1
ATOM 863 C CA . GLY A 1 110 ? -1.505 5.359 -16.329 1.00 78.38 110 GLY A CA 1
ATOM 864 C C . GLY A 1 110 ? -0.769 4.920 -17.603 1.00 78.38 110 GLY A C 1
ATOM 865 O O . GLY A 1 110 ? -0.925 5.583 -18.623 1.00 78.38 110 GLY A O 1
ATOM 866 N N . GLY A 1 111 ? 0.014 3.832 -17.558 1.00 75.19 111 GLY A N 1
ATOM 867 C CA . GLY A 1 111 ? 0.647 3.222 -18.739 1.00 75.19 111 GLY A CA 1
ATOM 868 C C . GLY A 1 111 ? 1.958 3.873 -19.185 1.00 75.19 111 GLY A C 1
ATOM 869 O O . GLY A 1 111 ? 2.444 3.571 -20.267 1.00 75.19 111 GLY A O 1
ATOM 870 N N . HIS A 1 112 ? 2.528 4.757 -18.365 1.00 73.38 112 HIS A N 1
ATOM 871 C CA . HIS A 1 112 ? 3.808 5.411 -18.647 1.00 73.38 112 HIS A CA 1
ATOM 872 C C . HIS A 1 112 ? 4.961 4.494 -18.213 1.00 73.38 112 HIS A C 1
ATOM 874 O O . HIS A 1 112 ? 4.904 3.925 -17.117 1.00 73.38 112 HIS A O 1
ATOM 880 N N . GLU A 1 113 ? 5.990 4.355 -19.051 1.00 76.88 113 GLU A N 1
ATOM 881 C CA . GLU A 1 113 ? 7.208 3.563 -18.801 1.00 76.88 113 GLU A CA 1
ATOM 882 C C . GLU A 1 113 ? 8.475 4.284 -19.270 1.00 76.88 113 GLU A C 1
ATOM 884 O O . GLU A 1 113 ? 8.413 4.989 -20.302 1.00 76.88 113 GLU A O 1
#

pLDDT: mean 88.35, std 10.74, range [43.09, 96.56]

Mean predicted aligned error: 7.58 Å

Foldseek 3Di:
DDDDDDDDPPDDDDDFADFPDFAAPPPDDLVVQLVVVVVVPDDSVVSNVVSVLVCCCCPVVVDFALVPSVVDDPVVSVVCVVRYGHDDWDFPDWDADPVRDIDTDTQDGRRDD

Radius of gyration: 20.27 Å; Cα contacts (8 Å, |Δi|>4): 106; chains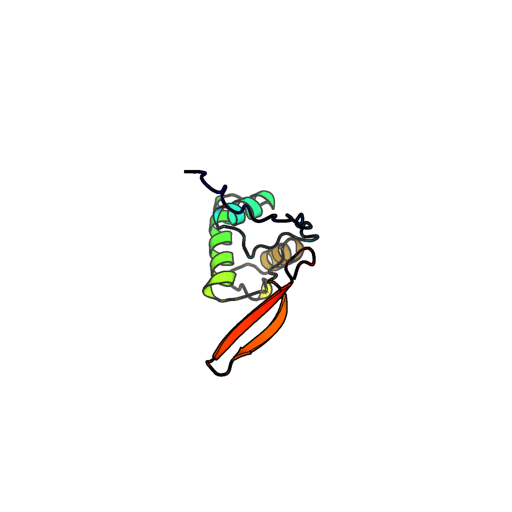: 1; bounding box: 46×54×42 Å